Protein AF-A0A730GS61-F1 (afdb_monomer_lite)

Radius of gyration: 11.35 Å; chains: 1; bounding box: 29×27×25 Å

pLDDT: mean 92.25, std 10.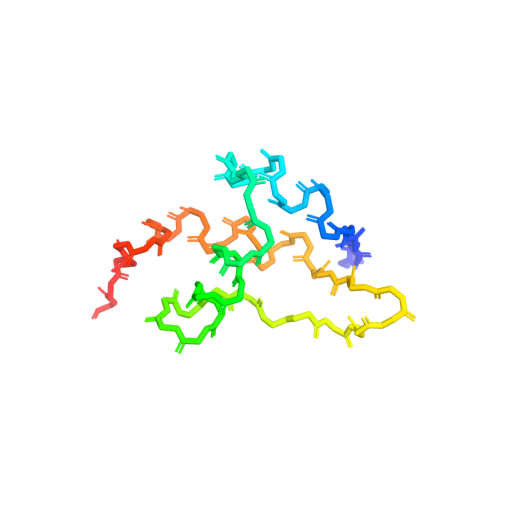4, range [41.84, 98.06]

Secondary structure (DSSP, 8-state):
-----EEEHHHHHHHTT---HHHHHHHHHHS-PPPPSEETTEEEEHHHHHHHHHTTTTS----

Structure (mmCIF, N/CA/C/O backbone):
data_AF-A0A730GS61-F1
#
_entry.id   AF-A0A730GS61-F1
#
loop_
_atom_site.group_PDB
_atom_site.id
_atom_site.type_symbol
_atom_site.label_atom_id
_atom_site.label_alt_id
_atom_site.label_comp_id
_atom_site.label_asym_id
_atom_site.label_entity_id
_atom_site.label_seq_id
_atom_site.pdbx_PDB_ins_code
_atom_site.Cartn_x
_atom_site.Cartn_y
_atom_site.Cartn_z
_atom_site.occupancy
_atom_site.B_iso_or_equiv
_atom_site.auth_seq_id
_atom_site.auth_comp_id
_atom_site.auth_asym_id
_atom_site.auth_atom_id
_atom_site.pdbx_PDB_model_num
ATOM 1 N N . MET A 1 1 ? -21.767 -15.924 4.212 1.00 41.84 1 MET A N 1
ATOM 2 C CA . MET A 1 1 ? -20.378 -16.396 4.037 1.00 41.84 1 MET A CA 1
ATOM 3 C C . MET A 1 1 ? -19.568 -15.208 3.563 1.00 41.84 1 MET A C 1
ATOM 5 O O . MET A 1 1 ? -19.921 -14.637 2.541 1.00 41.84 1 MET A O 1
ATOM 9 N N . SER A 1 2 ? -18.579 -14.759 4.330 1.00 61.81 2 SER A N 1
ATOM 10 C CA . SER A 1 2 ? -17.644 -13.729 3.874 1.00 61.81 2 SER A CA 1
ATOM 11 C C . SER A 1 2 ? -16.778 -14.346 2.779 1.00 61.81 2 SER A C 1
ATOM 13 O O . SER A 1 2 ? -16.017 -15.273 3.046 1.00 61.81 2 SER A O 1
ATOM 15 N N . ASN A 1 3 ? -16.946 -13.891 1.538 1.00 74.62 3 ASN A N 1
ATOM 16 C CA . ASN A 1 3 ? -16.100 -14.339 0.439 1.00 74.62 3 ASN A CA 1
ATOM 17 C C . ASN A 1 3 ? -14.687 -13.792 0.685 1.00 74.62 3 ASN A C 1
ATOM 19 O O . ASN A 1 3 ? -14.506 -12.581 0.823 1.00 74.62 3 ASN A O 1
ATOM 23 N N . ILE A 1 4 ? -13.704 -14.682 0.829 1.00 87.62 4 ILE A N 1
ATOM 24 C CA . ILE A 1 4 ? -12.307 -14.295 1.047 1.00 87.62 4 ILE A CA 1
ATOM 25 C C . ILE A 1 4 ? -11.669 -14.110 -0.328 1.00 87.62 4 ILE A C 1
ATOM 27 O O . ILE A 1 4 ? -11.099 -15.042 -0.894 1.00 87.62 4 ILE A O 1
ATOM 31 N N . ASP A 1 5 ? -11.773 -12.894 -0.857 1.00 94.88 5 ASP A N 1
ATOM 32 C CA . ASP A 1 5 ? -11.165 -12.536 -2.135 1.00 94.88 5 ASP A CA 1
ATOM 33 C C . ASP A 1 5 ? -9.711 -12.101 -1.927 1.00 94.88 5 ASP A C 1
ATOM 35 O O . ASP A 1 5 ? -9.417 -11.069 -1.313 1.00 94.88 5 ASP A O 1
ATOM 39 N N . MET A 1 6 ? -8.785 -12.902 -2.454 1.00 95.31 6 MET A N 1
ATOM 40 C CA . MET A 1 6 ? -7.357 -12.593 -2.468 1.00 95.31 6 MET A CA 1
ATOM 41 C C . MET A 1 6 ? -6.935 -12.054 -3.831 1.00 95.31 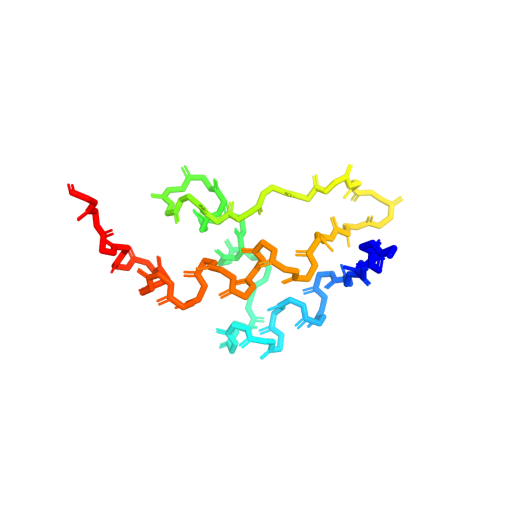6 MET A C 1
ATOM 43 O O . MET A 1 6 ? -7.345 -12.566 -4.871 1.00 95.31 6 MET A O 1
ATOM 47 N N . VAL A 1 7 ? -6.052 -11.062 -3.820 1.00 96.75 7 VAL A N 1
ATOM 48 C CA . VAL A 1 7 ? -5.483 -10.445 -5.023 1.00 96.75 7 VAL A CA 1
ATOM 49 C C . VAL A 1 7 ? -3.960 -10.500 -4.989 1.00 96.75 7 VAL A C 1
ATOM 51 O O . VAL A 1 7 ? -3.342 -10.466 -3.921 1.00 96.75 7 VAL A O 1
ATOM 54 N N . ASP A 1 8 ? -3.343 -10.620 -6.163 1.00 97.00 8 ASP A N 1
ATOM 55 C CA . ASP A 1 8 ? -1.887 -10.587 -6.292 1.00 97.00 8 ASP A CA 1
ATOM 56 C C . ASP A 1 8 ? -1.337 -9.151 -6.235 1.00 97.00 8 ASP A C 1
ATOM 58 O O . ASP A 1 8 ? -2.065 -8.165 -6.354 1.00 97.00 8 ASP A O 1
ATOM 62 N N . GLU A 1 9 ? -0.021 -9.021 -6.062 1.00 96.12 9 GLU A N 1
ATOM 63 C CA . GLU A 1 9 ? 0.641 -7.711 -6.006 1.00 96.12 9 GLU A CA 1
ATOM 64 C C . GLU A 1 9 ? 0.396 -6.848 -7.259 1.00 96.12 9 GLU A C 1
ATOM 66 O O . GLU A 1 9 ? 0.286 -5.629 -7.141 1.00 96.12 9 GLU A O 1
ATOM 71 N N . LYS A 1 10 ? 0.278 -7.442 -8.458 1.00 96.62 10 LYS A N 1
ATOM 72 C CA . LYS A 1 10 ? 0.032 -6.673 -9.689 1.00 96.62 10 LYS A CA 1
ATOM 73 C C . L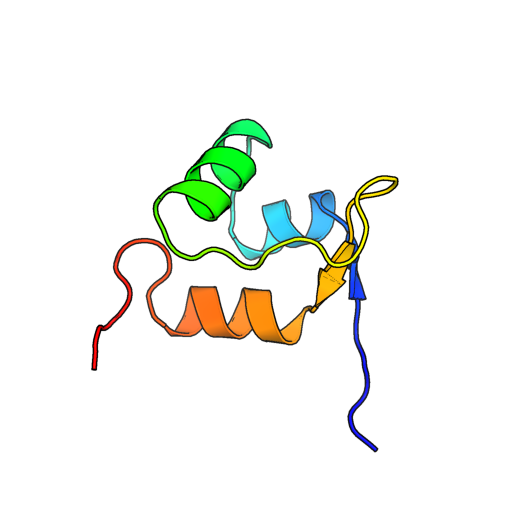YS A 1 10 ? -1.374 -6.079 -9.693 1.00 96.62 10 LYS A C 1
ATOM 75 O O . LYS A 1 10 ? -1.544 -4.945 -10.132 1.00 96.62 10 LYS A O 1
ATOM 80 N N . GLU A 1 11 ? -2.368 -6.825 -9.225 1.00 97.56 11 GLU A N 1
ATOM 81 C CA . GLU A 1 11 ? -3.741 -6.341 -9.088 1.00 97.56 11 GLU A CA 1
ATOM 82 C C . GLU A 1 11 ? -3.832 -5.246 -8.028 1.00 97.56 11 GLU A C 1
ATOM 84 O O . GLU A 1 11 ? -4.387 -4.186 -8.300 1.00 97.56 11 GLU A O 1
ATOM 89 N N . VAL A 1 12 ? -3.176 -5.422 -6.880 1.00 97.44 12 VAL A N 1
ATOM 90 C CA . VAL A 1 12 ? -3.084 -4.379 -5.847 1.00 97.44 12 VAL A CA 1
ATOM 91 C C . VAL A 1 12 ? -2.479 -3.085 -6.398 1.00 97.44 12 VAL A C 1
ATOM 93 O O . VAL A 1 12 ? -3.004 -1.993 -6.170 1.00 97.44 12 VAL A O 1
ATOM 96 N N . MET A 1 13 ? -1.399 -3.196 -7.172 1.00 97.44 13 MET A N 1
ATOM 97 C CA . MET A 1 13 ? -0.783 -2.060 -7.855 1.00 97.44 13 MET A CA 1
ATOM 98 C C . MET A 1 13 ? -1.752 -1.380 -8.834 1.00 97.44 13 MET A C 1
ATOM 100 O O . MET A 1 13 ? -1.820 -0.151 -8.862 1.00 97.44 13 MET A O 1
ATOM 104 N N . ARG A 1 14 ? -2.546 -2.147 -9.596 1.00 98.06 14 ARG A N 1
ATOM 105 C CA . ARG A 1 14 ? -3.583 -1.594 -10.485 1.00 98.06 14 ARG A CA 1
ATOM 106 C C . ARG A 1 14 ? -4.673 -0.858 -9.706 1.00 98.06 14 ARG A C 1
ATOM 108 O O . ARG A 1 14 ? -4.992 0.273 -10.071 1.00 98.06 14 ARG A O 1
ATOM 115 N N . MET A 1 15 ? -5.193 -1.461 -8.635 1.00 96.56 15 MET A N 1
ATOM 116 C CA . MET A 1 15 ? -6.241 -0.884 -7.783 1.0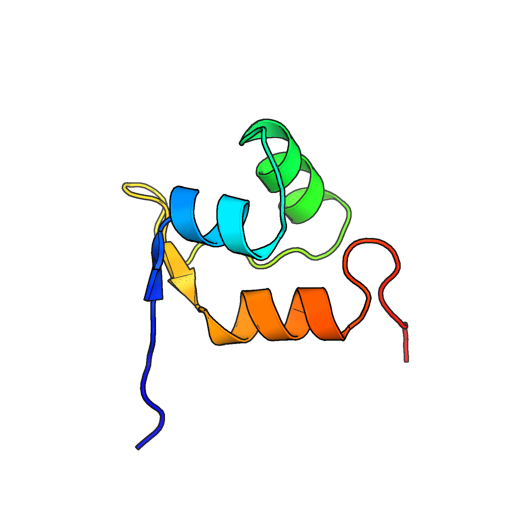0 96.56 15 MET A CA 1
ATOM 117 C C . MET A 1 15 ? -5.809 0.462 -7.192 1.00 96.56 15 MET A C 1
ATOM 119 O O . MET A 1 15 ? -6.538 1.445 -7.288 1.00 96.56 15 MET A O 1
ATOM 123 N N . ALA A 1 16 ? -4.593 0.530 -6.647 1.00 94.75 16 ALA A N 1
ATOM 124 C CA . ALA A 1 16 ? -4.050 1.742 -6.035 1.00 94.75 16 ALA A CA 1
ATOM 125 C C . ALA A 1 16 ? -3.394 2.713 -7.041 1.00 94.75 16 ALA A C 1
ATOM 127 O O . ALA A 1 16 ? -2.846 3.733 -6.628 1.00 94.75 16 ALA A O 1
ATOM 128 N N . ARG A 1 17 ? -3.424 2.407 -8.351 1.00 95.44 17 ARG A N 1
ATOM 129 C CA . ARG A 1 17 ? -2.753 3.172 -9.425 1.00 95.44 17 ARG A CA 1
ATOM 130 C C . ARG A 1 17 ? -1.253 3.394 -9.174 1.00 95.44 17 ARG A C 1
ATOM 132 O O . ARG A 1 17 ? -0.696 4.442 -9.488 1.00 95.44 17 ARG A O 1
ATOM 139 N N . ILE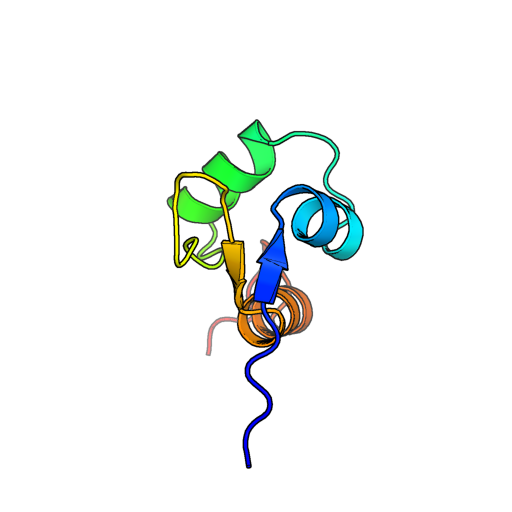 A 1 18 ? -0.583 2.378 -8.638 1.00 95.56 18 ILE A N 1
ATOM 140 C CA . ILE A 1 18 ? 0.843 2.383 -8.311 1.00 95.56 18 ILE A CA 1
ATOM 141 C C . ILE A 1 18 ? 1.629 1.661 -9.407 1.00 95.56 18 ILE A C 1
ATOM 143 O O . ILE A 1 18 ? 1.331 0.525 -9.759 1.00 95.56 18 ILE A O 1
ATOM 147 N N . SER A 1 19 ? 2.687 2.291 -9.914 1.00 95.31 19 SER A N 1
ATOM 148 C CA . SER A 1 19 ? 3.540 1.717 -10.965 1.00 95.31 19 SER A CA 1
ATOM 149 C C . SER A 1 19 ? 4.742 0.925 -10.438 1.00 95.31 19 SER A C 1
ATOM 151 O O . SER A 1 19 ? 5.291 0.098 -11.163 1.00 95.31 19 SER A O 1
ATOM 153 N N . SER A 1 20 ? 5.153 1.132 -9.181 1.00 96.88 20 SER A N 1
ATOM 154 C CA . SER A 1 20 ? 6.358 0.520 -8.605 1.00 96.88 20 SER A CA 1
ATOM 155 C C . SER A 1 20 ? 6.068 -0.336 -7.373 1.00 96.88 20 SER A C 1
ATOM 157 O O . SER A 1 20 ? 5.439 0.113 -6.415 1.00 96.88 20 SER A O 1
ATOM 159 N N . ARG A 1 21 ? 6.627 -1.553 -7.346 1.00 94.88 21 ARG A N 1
ATOM 160 C CA . ARG A 1 21 ? 6.625 -2.423 -6.155 1.00 94.88 21 ARG A CA 1
ATOM 161 C C . ARG A 1 21 ? 7.313 -1.772 -4.959 1.00 94.88 21 ARG A C 1
ATOM 163 O O . ARG A 1 21 ? 6.924 -1.999 -3.817 1.00 94.88 21 ARG A O 1
ATOM 170 N N . MET A 1 22 ? 8.316 -0.932 -5.215 1.00 97.12 22 MET A N 1
ATOM 171 C CA . MET A 1 22 ? 9.009 -0.209 -4.151 1.00 97.12 22 MET A CA 1
ATOM 172 C C . MET A 1 22 ? 8.070 0.779 -3.447 1.00 97.12 22 MET A C 1
ATOM 174 O O . MET A 1 22 ? 8.168 0.968 -2.236 1.00 97.12 22 MET A O 1
ATOM 178 N N . THR A 1 23 ? 7.108 1.354 -4.175 1.00 96.94 23 THR A N 1
ATOM 179 C CA . THR A 1 23 ? 6.063 2.201 -3.588 1.00 96.94 23 THR A CA 1
ATOM 180 C C . THR A 1 23 ? 5.157 1.394 -2.663 1.00 96.94 23 THR A C 1
ATOM 182 O O . THR A 1 23 ? 4.910 1.844 -1.550 1.00 96.94 23 THR A O 1
ATOM 185 N N . ILE A 1 24 ? 4.743 0.181 -3.056 1.00 96.00 24 ILE A N 1
ATOM 186 C CA . ILE A 1 24 ? 3.989 -0.728 -2.171 1.00 96.00 24 ILE A CA 1
ATOM 187 C C . ILE A 1 24 ? 4.789 -1.025 -0.900 1.00 96.00 24 ILE A C 1
ATOM 189 O O . ILE A 1 24 ? 4.269 -0.870 0.199 1.00 96.00 24 ILE A O 1
ATOM 193 N N . TRP A 1 25 ? 6.074 -1.373 -1.024 1.00 95.31 25 TRP A N 1
ATOM 194 C CA . TRP A 1 25 ? 6.934 -1.611 0.139 1.00 95.31 25 TRP A CA 1
ATOM 195 C C . TRP A 1 25 ? 7.019 -0.387 1.064 1.00 95.31 25 TRP A C 1
ATOM 197 O O . TRP A 1 25 ? 6.882 -0.525 2.282 1.00 95.31 25 TRP A O 1
ATOM 207 N N . LYS A 1 26 ? 7.190 0.818 0.499 1.00 96.75 26 LYS A N 1
ATOM 208 C CA . LYS A 1 26 ? 7.199 2.075 1.262 1.00 96.75 26 LYS A CA 1
ATOM 209 C C . LYS A 1 26 ? 5.863 2.284 1.977 1.00 96.75 26 LYS A C 1
ATOM 211 O O . LYS A 1 26 ? 5.856 2.611 3.161 1.00 96.75 26 LYS A O 1
ATOM 216 N N . TYR A 1 27 ? 4.749 2.052 1.288 1.00 96.25 27 TYR A N 1
ATOM 217 C CA . TYR A 1 27 ? 3.398 2.198 1.829 1.00 96.25 27 TYR A CA 1
ATOM 218 C C . TYR A 1 27 ? 3.129 1.217 2.971 1.00 96.25 27 TYR A C 1
ATOM 220 O O . TYR A 1 27 ? 2.618 1.626 4.012 1.00 96.25 27 TYR A O 1
ATOM 228 N N . THR A 1 28 ? 3.573 -0.037 2.850 1.00 95.06 28 THR A N 1
ATOM 229 C CA . THR A 1 28 ? 3.459 -1.030 3.929 1.00 95.06 28 THR A CA 1
ATOM 230 C C . THR A 1 28 ? 4.280 -0.641 5.158 1.00 95.06 28 THR A C 1
ATOM 232 O O . THR A 1 28 ? 3.877 -0.945 6.277 1.00 95.06 28 THR A O 1
ATOM 235 N N . ARG A 1 29 ? 5.426 0.035 4.986 1.00 95.06 29 ARG A N 1
ATOM 236 C CA . ARG A 1 29 ? 6.280 0.443 6.116 1.00 95.06 29 ARG A CA 1
ATOM 237 C C . ARG A 1 29 ? 5.881 1.760 6.775 1.00 95.06 29 ARG A C 1
ATOM 239 O O . ARG A 1 29 ? 6.115 1.896 7.968 1.00 95.06 29 ARG A O 1
ATOM 246 N N . GLN A 1 30 ? 5.376 2.727 6.011 1.00 95.25 30 GLN A N 1
ATOM 247 C CA . GLN A 1 30 ? 5.233 4.118 6.469 1.00 95.25 30 GLN A CA 1
ATOM 248 C C . GLN A 1 30 ? 3.790 4.631 6.479 1.00 95.25 30 GLN A C 1
ATOM 250 O O . GLN A 1 30 ? 3.524 5.628 7.136 1.00 95.25 30 GLN A O 1
ATOM 255 N N . TYR A 1 31 ? 2.868 3.978 5.766 1.00 94.69 31 TYR A N 1
ATOM 256 C CA . TYR A 1 31 ? 1.524 4.513 5.509 1.00 94.69 31 TYR A CA 1
ATOM 257 C C . TYR A 1 31 ? 0.414 3.496 5.801 1.00 94.69 31 TYR A C 1
ATOM 259 O O . TYR A 1 31 ? -0.638 3.537 5.172 1.00 94.69 31 TYR A O 1
ATOM 267 N N . ASN A 1 32 ? 0.654 2.555 6.724 1.00 94.50 32 ASN A N 1
ATOM 268 C CA . ASN A 1 32 ? -0.316 1.536 7.159 1.00 94.50 32 ASN A CA 1
ATOM 269 C C . ASN A 1 32 ? -0.963 0.741 6.017 1.00 94.50 32 ASN A C 1
ATOM 271 O O . ASN A 1 32 ? -2.095 0.273 6.137 1.00 94.50 32 ASN A O 1
ATOM 275 N N . PHE A 1 33 ? -0.266 0.601 4.890 1.00 96.56 33 PHE A N 1
ATOM 276 C CA . PHE A 1 33 ? -0.777 -0.199 3.789 1.00 96.56 33 PHE A CA 1
ATOM 277 C C . PHE A 1 33 ? -0.864 -1.669 4.211 1.00 96.56 33 PHE A C 1
ATOM 279 O O . PHE A 1 33 ? 0.041 -2.135 4.920 1.00 96.56 33 PHE A O 1
ATOM 286 N N . PRO A 1 34 ? -1.892 -2.412 3.760 1.00 96.31 34 PRO A N 1
ATOM 287 C CA . PRO A 1 34 ? -2.078 -3.805 4.137 1.00 96.31 34 PRO A CA 1
ATOM 288 C C . PRO A 1 34 ? -0.814 -4.637 3.937 1.00 96.31 34 PRO A C 1
ATOM 290 O O . PRO A 1 34 ? -0.098 -4.512 2.936 1.00 96.31 34 PRO A O 1
ATOM 293 N N . LYS A 1 35 ? -0.519 -5.495 4.913 1.00 96.38 35 LYS A N 1
ATOM 294 C CA . LYS A 1 35 ? 0.580 -6.452 4.796 1.00 96.38 35 LYS A CA 1
ATOM 295 C C . LYS A 1 35 ? 0.125 -7.620 3.917 1.00 96.38 35 LYS A C 1
ATOM 297 O O . LYS A 1 35 ? -1.034 -8.017 3.985 1.00 96.38 35 LYS A O 1
ATOM 302 N N . PRO A 1 36 ? 1.018 -8.193 3.100 1.00 96.44 36 PRO A N 1
ATOM 303 C CA . PRO A 1 36 ? 0.667 -9.376 2.336 1.00 96.44 36 PRO A CA 1
ATOM 304 C C . PRO A 1 36 ? 0.460 -10.576 3.273 1.00 96.44 36 PRO A C 1
ATOM 306 O O . PRO A 1 36 ? 1.244 -10.787 4.197 1.00 96.44 36 PRO A O 1
ATOM 309 N N . ILE A 1 37 ? -0.557 -11.389 2.991 1.00 95.56 37 ILE A N 1
ATOM 310 C CA . ILE A 1 37 ? -0.861 -12.641 3.704 1.00 95.56 37 ILE A CA 1
ATOM 311 C C . ILE A 1 37 ? 0.211 -13.702 3.408 1.00 95.56 37 ILE A C 1
ATOM 313 O O . ILE A 1 37 ? 0.578 -14.501 4.264 1.00 95.56 37 ILE A O 1
ATOM 317 N N . ARG A 1 38 ? 0.718 -13.716 2.169 1.00 93.44 38 ARG A N 1
ATOM 318 C CA . ARG A 1 38 ? 1.779 -14.612 1.681 1.00 93.44 38 ARG A CA 1
ATOM 319 C C . ARG A 1 38 ? 2.848 -13.803 0.976 1.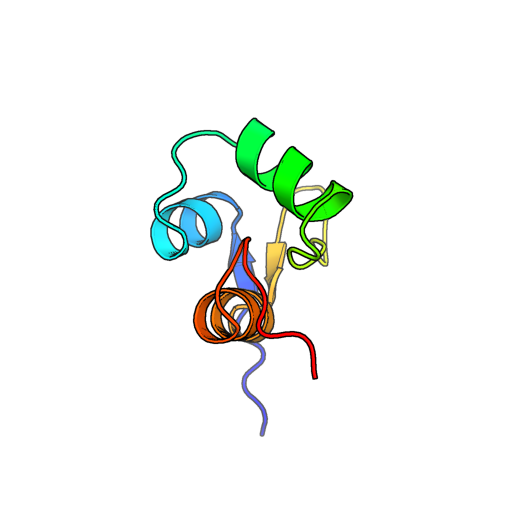00 93.44 38 ARG A C 1
ATOM 321 O O . ARG A 1 38 ? 2.537 -12.767 0.406 1.00 93.44 38 ARG A O 1
ATOM 328 N N . THR A 1 39 ? 4.095 -14.260 0.987 1.00 90.81 39 THR A N 1
ATOM 329 C CA . THR A 1 39 ? 5.228 -13.532 0.388 1.00 90.81 39 THR A CA 1
ATOM 330 C C . THR A 1 39 ? 5.690 -14.096 -0.956 1.00 90.81 39 THR A C 1
ATOM 332 O O . THR A 1 39 ? 6.237 -13.338 -1.756 1.00 90.81 39 THR A O 1
ATOM 335 N N . HIS A 1 40 ? 5.429 -15.376 -1.247 1.00 93.12 40 HIS A N 1
ATOM 336 C CA . HIS A 1 40 ? 5.868 -16.058 -2.471 1.00 93.12 40 HIS A CA 1
ATOM 337 C C . HIS A 1 40 ? 4.756 -16.966 -3.043 1.00 93.12 40 HIS A C 1
ATOM 339 O O . HIS A 1 40 ? 4.685 -18.135 -2.669 1.00 93.12 40 HIS A O 1
ATOM 345 N N . PRO A 1 41 ? 3.884 -16.462 -3.942 1.00 91.31 41 PRO A N 1
ATOM 346 C CA . PRO A 1 41 ? 3.786 -15.078 -4.417 1.00 91.31 41 PRO A CA 1
ATOM 347 C C . PRO A 1 41 ? 3.125 -14.146 -3.387 1.00 91.31 41 PRO A C 1
ATOM 349 O O . PRO A 1 41 ? 2.411 -14.596 -2.490 1.00 91.31 41 PRO A O 1
ATOM 352 N N . LYS A 1 42 ? 3.348 -12.832 -3.525 1.00 95.44 42 LYS A N 1
ATOM 353 C CA . LYS A 1 42 ? 2.675 -11.832 -2.688 1.00 95.44 42 LYS A CA 1
ATOM 354 C C . LYS A 1 42 ? 1.171 -11.822 -2.950 1.00 95.44 42 LYS A C 1
ATOM 356 O O . LYS A 1 42 ? 0.756 -11.587 -4.084 1.00 95.44 42 LYS A O 1
ATOM 361 N N . GLN A 1 43 ? 0.383 -12.041 -1.900 1.00 96.88 43 GLN A N 1
ATOM 362 C CA . GLN A 1 43 ? -1.081 -11.996 -1.945 1.00 96.88 43 GLN A CA 1
ATOM 363 C C . GLN A 1 43 ? -1.628 -11.123 -0.821 1.00 96.88 43 GLN A C 1
ATOM 365 O O . GLN A 1 43 ? -1.081 -11.122 0.281 1.00 96.88 43 GLN A O 1
ATOM 370 N N . TYR A 1 44 ? -2.712 -10.411 -1.101 1.00 97.12 44 TYR A N 1
ATOM 371 C CA . TYR A 1 44 ? -3.363 -9.474 -0.191 1.00 97.12 44 TYR A CA 1
ATOM 372 C C . TYR A 1 44 ? -4.855 -9.783 -0.115 1.00 97.12 44 TYR A C 1
ATOM 374 O O . TYR A 1 44 ? -5.433 -10.267 -1.091 1.00 97.12 44 TYR A O 1
ATOM 382 N N . LEU A 1 45 ? -5.486 -9.475 1.018 1.00 96.62 45 LEU A N 1
ATOM 383 C CA . LEU A 1 45 ? -6.943 -9.431 1.082 1.00 96.62 45 LEU A CA 1
ATOM 384 C C . LEU A 1 45 ? -7.419 -8.218 0.289 1.00 96.62 45 LEU A C 1
ATOM 386 O O . LEU A 1 45 ? -7.007 -7.089 0.564 1.00 96.62 45 LEU A O 1
ATOM 390 N N . LYS A 1 46 ? -8.298 -8.449 -0.687 1.00 96.94 46 LYS A N 1
ATOM 391 C CA . LYS A 1 46 ? -8.847 -7.379 -1.522 1.00 96.94 46 LYS A CA 1
ATOM 392 C C . LYS A 1 46 ? -9.558 -6.324 -0.672 1.00 96.94 46 LYS A C 1
ATOM 394 O O . LYS A 1 46 ? -9.320 -5.133 -0.851 1.00 96.94 46 LYS A O 1
ATOM 399 N N . SER A 1 47 ? -10.342 -6.776 0.303 1.00 95.88 47 SER A N 1
ATOM 400 C CA . SER A 1 47 ? -11.102 -5.920 1.216 1.00 95.88 47 SER A CA 1
ATOM 401 C C . SER A 1 47 ? -10.222 -4.973 2.035 1.00 95.88 47 SER A C 1
ATOM 403 O O . SER A 1 47 ? -10.592 -3.821 2.232 1.00 95.88 47 SER A O 1
ATOM 405 N N . GLU A 1 48 ? -9.045 -5.412 2.486 1.00 96.12 48 GLU A N 1
ATOM 406 C CA . GLU A 1 48 ? -8.134 -4.554 3.255 1.00 96.12 48 GLU A CA 1
ATOM 407 C C . GLU A 1 48 ? -7.485 -3.477 2.382 1.00 96.12 48 GLU A C 1
ATOM 409 O O . GLU A 1 48 ? -7.306 -2.341 2.821 1.00 96.12 48 GLU A O 1
ATOM 414 N N . VAL A 1 49 ? -7.154 -3.814 1.131 1.00 97.00 49 VAL A N 1
ATOM 415 C CA . VAL A 1 49 ? -6.620 -2.849 0.159 1.00 97.00 49 VAL A CA 1
ATOM 416 C C . VAL A 1 49 ? -7.676 -1.802 -0.181 1.00 97.00 49 VAL A C 1
ATOM 418 O O . VAL A 1 49 ? -7.377 -0.609 -0.166 1.00 97.00 49 VAL A O 1
ATOM 421 N N . GLU A 1 50 ? -8.917 -2.222 -0.423 1.00 96.62 50 GLU A N 1
ATOM 422 C CA . GLU A 1 50 ? -10.043 -1.312 -0.651 1.00 96.62 50 GLU A CA 1
ATOM 423 C C . GLU A 1 50 ? -10.299 -0.421 0.562 1.00 96.62 50 GLU A C 1
ATOM 425 O O . GLU A 1 50 ? -10.394 0.795 0.411 1.00 96.62 50 GLU A O 1
ATOM 430 N N . ALA A 1 51 ? -10.328 -0.992 1.768 1.00 95.94 51 ALA A N 1
ATOM 431 C CA . ALA A 1 51 ? -10.502 -0.234 3.002 1.00 95.94 51 ALA A CA 1
ATOM 432 C C . ALA A 1 51 ? -9.401 0.821 3.182 1.00 95.94 51 ALA A C 1
ATOM 434 O O . ALA A 1 51 ? -9.699 1.960 3.534 1.00 95.94 51 ALA A O 1
ATOM 435 N N . TRP A 1 52 ? -8.143 0.487 2.883 1.00 96.38 52 TRP A N 1
ATOM 436 C CA . TRP A 1 52 ? -7.037 1.443 2.936 1.00 96.38 52 TRP A CA 1
ATOM 437 C C . TRP A 1 52 ? -7.218 2.604 1.947 1.00 96.38 52 TRP A C 1
ATOM 439 O O . TRP A 1 52 ? -7.026 3.763 2.320 1.00 96.38 52 TRP A O 1
ATOM 449 N N . ILE A 1 53 ? -7.631 2.311 0.707 1.00 95.44 53 ILE A N 1
ATOM 450 C CA . ILE A 1 53 ? -7.911 3.333 -0.315 1.00 95.44 53 ILE A CA 1
ATOM 451 C C . ILE A 1 53 ? -9.072 4.228 0.137 1.00 95.44 53 ILE A C 1
ATOM 453 O O . ILE A 1 53 ? -8.949 5.454 0.121 1.00 95.44 53 ILE A O 1
ATOM 457 N N . LEU A 1 54 ? -10.178 3.626 0.585 1.00 95.25 54 LEU A N 1
ATOM 458 C CA . LEU A 1 54 ? -11.373 4.334 1.053 1.00 95.25 54 LEU A CA 1
ATOM 459 C C . LEU A 1 54 ? -11.095 5.191 2.293 1.00 95.25 54 LEU A C 1
ATOM 461 O O . LEU A 1 54 ? -11.683 6.262 2.447 1.00 95.25 54 LEU A O 1
ATOM 465 N N . ASN A 1 55 ? -10.153 4.768 3.138 1.00 94.94 55 ASN A N 1
ATOM 466 C CA . ASN A 1 55 ? -9.713 5.534 4.298 1.00 94.94 55 ASN A CA 1
ATOM 467 C C . ASN A 1 55 ? -8.826 6.745 3.936 1.00 94.94 55 ASN A C 1
ATOM 469 O O . ASN A 1 55 ? -8.400 7.474 4.823 1.00 94.94 55 ASN A O 1
ATOM 473 N N . GLY A 1 56 ? -8.544 7.000 2.654 1.00 93.81 56 GLY A N 1
ATOM 474 C CA . GLY A 1 56 ? -7.725 8.136 2.206 1.00 93.81 56 GLY A CA 1
ATOM 475 C C . GLY A 1 56 ? -6.286 7.772 1.832 1.00 93.81 56 GLY A C 1
ATOM 476 O O . GLY A 1 56 ? -5.469 8.659 1.571 1.00 93.81 56 GLY A O 1
ATOM 477 N N . GLY A 1 57 ? -5.961 6.478 1.770 1.00 93.94 57 GLY A N 1
ATOM 478 C CA . GLY A 1 57 ? -4.666 5.990 1.312 1.00 93.94 57 GLY A CA 1
ATOM 479 C C . GLY A 1 57 ? -3.514 6.483 2.184 1.00 93.94 57 GLY A C 1
ATOM 480 O O . GLY A 1 57 ? -3.449 6.171 3.366 1.00 93.94 57 GLY A O 1
ATOM 481 N N . ILE A 1 58 ? -2.590 7.256 1.607 1.00 93.69 58 ILE A N 1
ATOM 482 C CA . ILE A 1 58 ? -1.452 7.827 2.350 1.00 93.69 58 ILE A CA 1
ATOM 483 C C . ILE A 1 58 ? -1.876 8.863 3.400 1.00 93.69 58 ILE A C 1
ATOM 485 O O . ILE A 1 58 ? -1.193 9.017 4.408 1.00 93.69 58 ILE A O 1
ATOM 489 N N . ASN A 1 59 ? -2.997 9.549 3.170 1.00 92.56 59 ASN A N 1
ATOM 490 C CA . ASN A 1 59 ? -3.553 10.571 4.050 1.00 92.56 59 ASN A CA 1
ATOM 491 C C . ASN A 1 59 ? -4.751 9.965 4.774 1.00 92.56 59 ASN A C 1
ATOM 493 O O . ASN A 1 59 ? -5.885 10.419 4.597 1.00 92.56 59 ASN A O 1
ATOM 497 N N . GLN A 1 60 ? -4.500 8.876 5.505 1.00 87.06 60 GLN A N 1
ATOM 498 C CA . GLN A 1 60 ? -5.554 8.188 6.235 1.00 87.06 60 GLN A CA 1
ATOM 499 C C . GLN A 1 60 ? -6.295 9.187 7.117 1.00 87.06 60 GLN A C 1
ATOM 501 O O . GLN A 1 60 ? -5.665 9.960 7.841 1.00 87.06 60 GLN A O 1
ATOM 506 N N . LYS A 1 61 ? -7.625 9.168 7.049 1.00 76.94 61 LYS A N 1
ATOM 507 C CA . LYS A 1 61 ? -8.471 9.900 7.986 1.00 76.94 61 LYS A CA 1
ATOM 508 C C . LYS A 1 61 ? -8.295 9.208 9.334 1.00 76.94 61 LYS A C 1
ATOM 510 O O . LYS A 1 61 ? -8.941 8.204 9.612 1.00 76.94 61 LYS A O 1
ATOM 515 N N . SER A 1 62 ? -7.317 9.659 10.113 1.00 65.38 62 SER A N 1
ATOM 516 C CA . SER A 1 62 ? -7.193 9.252 11.507 1.00 65.38 62 SER A CA 1
ATOM 517 C C . SER A 1 62 ? -8.529 9.520 12.198 1.00 65.38 62 SER A C 1
ATOM 519 O O . SER A 1 62 ? -9.107 10.590 11.983 1.00 65.38 62 SER A O 1
ATOM 521 N N . SER A 1 63 ? -9.014 8.551 12.975 1.00 56.53 63 SER A N 1
ATOM 522 C CA . SER A 1 63 ? -10.093 8.776 13.941 1.00 56.53 63 SER A CA 1
ATOM 523 C C . SER A 1 63 ? -9.759 9.920 14.891 1.00 56.53 63 SER A C 1
ATOM 525 O O . SER A 1 63 ? -8.557 10.074 15.216 1.00 56.53 63 SER A O 1
#

Sequence (63 aa):
MSNIDMVDEKEVMRMARISSRMTIWKYTRQYNFPKPIRTHPKQYLKSEVEAWILNGGINQKSS

Foldseek 3Di:
DPPQDKDFPVVLCVVVVHDDPVVVVCCVVQQVAFAFPDVVGGMGRPVSSVVCVVLVNSPGPDD

Organism: NCBI:txid1340177